Protein AF-A0A960W453-F1 (afdb_monomer)

pLDDT: mean 86.08, std 5.54, range [64.06, 92.12]

Foldseek 3Di:
DDDDLPPVLLLCQLCVVDDWPFPDPVLVVLSVVSNVQCVVPVDPVSSSVSSVVSVVVCVVPVVRCVVVCVRSPD

Secondary structure (DSSP, 8-state):
-PPPTT-HHHHHHHTTSS------HHHHHHHHHHHHHHHH---HHHHHHHHHHHHHHHHHTHHHHHHHHHHHH-

Structure (mmCIF, N/CA/C/O backbone):
data_AF-A0A960W453-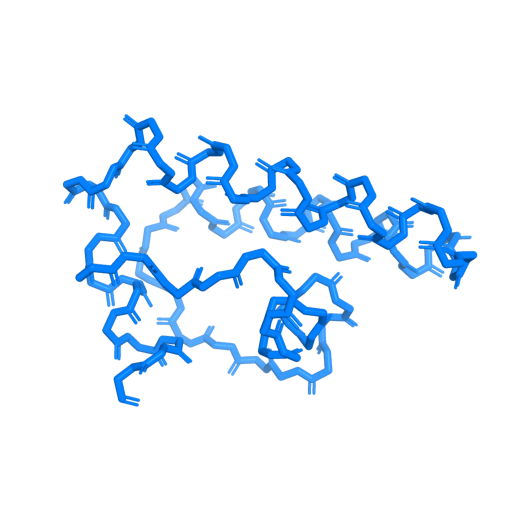F1
#
_entry.id   AF-A0A960W453-F1
#
loop_
_atom_site.group_PDB
_atom_site.id
_a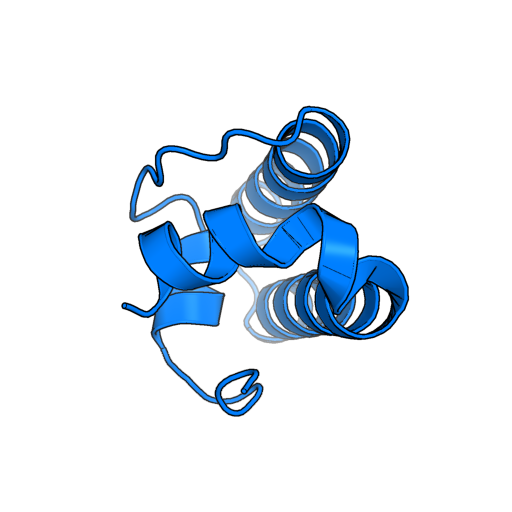tom_site.type_symbol
_atom_site.label_atom_id
_atom_site.label_alt_id
_atom_site.label_comp_id
_atom_site.label_asym_id
_atom_site.label_entity_id
_atom_site.label_seq_id
_atom_site.pdbx_PDB_ins_code
_atom_site.Cartn_x
_atom_site.Cartn_y
_atom_site.Cartn_z
_atom_site.occupancy
_atom_site.B_iso_or_equiv
_atom_site.auth_seq_id
_atom_site.auth_comp_id
_atom_site.auth_asym_id
_atom_site.auth_atom_id
_atom_site.pdbx_PDB_model_num
ATOM 1 N N . MET A 1 1 ? -12.979 -3.708 4.321 1.00 64.06 1 MET A N 1
ATOM 2 C CA . MET A 1 1 ? -12.221 -4.952 4.061 1.00 64.06 1 MET A CA 1
ATOM 3 C C . MET A 1 1 ? -11.007 -4.598 3.219 1.00 64.06 1 MET A C 1
ATOM 5 O O . MET A 1 1 ? -11.107 -3.639 2.460 1.00 64.06 1 MET A O 1
ATOM 9 N N . LEU A 1 2 ? -9.876 -5.293 3.384 1.00 76.44 2 LEU A N 1
ATOM 10 C CA . LEU A 1 2 ? -8.733 -5.111 2.483 1.00 76.44 2 LEU A CA 1
ATOM 11 C C . LEU A 1 2 ? -9.035 -5.819 1.148 1.00 76.44 2 LEU A C 1
ATOM 13 O O . LEU A 1 2 ? -9.506 -6.956 1.192 1.00 76.44 2 LEU A O 1
ATOM 17 N N . PRO A 1 3 ? -8.792 -5.184 -0.008 1.00 82.12 3 PRO A N 1
ATOM 18 C CA . PRO A 1 3 ? -8.853 -5.863 -1.298 1.00 82.12 3 PRO A CA 1
ATOM 19 C C . PRO A 1 3 ? -7.685 -6.833 -1.453 1.00 82.12 3 PRO A C 1
ATOM 21 O O . PRO A 1 3 ? -6.642 -6.643 -0.829 1.00 82.12 3 PRO A O 1
ATOM 24 N N . ASP A 1 4 ? -7.856 -7.845 -2.301 1.00 86.25 4 ASP A N 1
ATOM 25 C CA . ASP A 1 4 ? -6.861 -8.894 -2.534 1.00 86.25 4 ASP A CA 1
ATOM 26 C C . ASP A 1 4 ? -5.480 -8.330 -2.917 1.00 86.25 4 ASP A C 1
ATOM 28 O O . ASP A 1 4 ? -5.389 -7.290 -3.573 1.00 86.25 4 ASP A O 1
ATOM 32 N N . LYS A 1 5 ? -4.397 -9.031 -2.547 1.00 84.00 5 LYS A N 1
ATOM 33 C CA . LYS A 1 5 ? -3.010 -8.648 -2.891 1.00 84.00 5 LYS A CA 1
ATOM 34 C C . LYS A 1 5 ? -2.794 -8.496 -4.404 1.00 84.00 5 LYS A C 1
ATOM 36 O O . LYS A 1 5 ? -1.893 -7.771 -4.819 1.00 84.00 5 LYS A O 1
ATOM 41 N N . SER A 1 6 ? -3.602 -9.168 -5.218 1.00 81.62 6 SER A N 1
ATOM 42 C CA . SER A 1 6 ? -3.531 -9.138 -6.681 1.00 81.62 6 SER A CA 1
ATOM 43 C C . SER A 1 6 ? -4.212 -7.915 -7.299 1.00 81.62 6 SER A C 1
ATOM 45 O O . SER A 1 6 ? -4.085 -7.709 -8.506 1.00 81.62 6 SER A O 1
ATOM 47 N N . ASP A 1 7 ? -4.918 -7.097 -6.510 1.00 85.62 7 ASP A N 1
ATOM 48 C CA . ASP A 1 7 ? -5.581 -5.890 -7.005 1.00 85.62 7 ASP A CA 1
ATOM 49 C C . ASP A 1 7 ? -4.556 -4.925 -7.622 1.00 85.62 7 ASP A C 1
ATOM 51 O O . ASP A 1 7 ? -3.538 -4.572 -7.015 1.00 85.62 7 ASP A O 1
ATOM 55 N N . GLN A 1 8 ? -4.825 -4.481 -8.851 1.00 84.62 8 GLN A N 1
ATOM 56 C CA . GLN A 1 8 ? -3.924 -3.615 -9.608 1.00 84.62 8 GLN A CA 1
ATOM 57 C C . GLN A 1 8 ? -3.634 -2.294 -8.883 1.00 84.62 8 GLN A C 1
ATOM 59 O O . GLN A 1 8 ? -2.528 -1.762 -9.007 1.00 84.62 8 GLN A O 1
ATOM 64 N N . ARG A 1 9 ? -4.562 -1.813 -8.049 1.00 86.56 9 ARG A N 1
ATOM 65 C CA . ARG A 1 9 ? -4.384 -0.598 -7.245 1.00 86.56 9 ARG A CA 1
ATOM 66 C C . ARG A 1 9 ? -3.224 -0.719 -6.258 1.00 86.56 9 ARG A C 1
ATOM 68 O O . ARG A 1 9 ? -2.559 0.280 -6.000 1.00 86.56 9 ARG A O 1
ATOM 75 N N . TRP A 1 10 ? -2.902 -1.922 -5.766 1.00 88.81 10 TRP A N 1
ATOM 76 C CA . TRP A 1 10 ? -1.696 -2.131 -4.954 1.00 88.81 10 TRP A CA 1
ATOM 77 C C . TRP A 1 10 ? -0.424 -1.885 -5.758 1.00 88.81 10 TRP A C 1
ATOM 79 O O . TRP A 1 10 ? 0.495 -1.231 -5.271 1.00 88.81 10 TRP A O 1
ATOM 89 N N . ARG A 1 11 ? -0.375 -2.370 -7.004 1.00 87.62 11 ARG A N 1
ATOM 90 C CA . ARG A 1 11 ? 0.760 -2.121 -7.902 1.00 87.62 11 ARG A CA 1
ATOM 91 C C . ARG A 1 11 ? 0.882 -0.634 -8.215 1.00 87.62 11 ARG A C 1
ATOM 93 O O . ARG A 1 11 ? 1.980 -0.095 -8.157 1.00 87.62 11 ARG A O 1
ATOM 100 N N . GLU A 1 12 ? -0.223 0.047 -8.502 1.00 87.25 12 GLU A N 1
ATOM 101 C CA . GLU A 1 12 ? -0.236 1.497 -8.752 1.00 87.25 12 GLU A CA 1
ATOM 102 C C . GLU A 1 12 ? 0.220 2.309 -7.533 1.00 87.25 12 GLU A C 1
ATOM 104 O O . GLU A 1 12 ? 0.943 3.294 -7.686 1.00 87.25 12 GLU A O 1
ATOM 109 N N . LEU A 1 13 ? -0.161 1.863 -6.332 1.00 86.88 13 LEU A N 1
ATOM 110 C CA . LEU A 1 13 ? 0.239 2.449 -5.057 1.00 86.88 13 LEU A CA 1
ATOM 111 C C . LEU A 1 13 ? 1.749 2.318 -4.824 1.00 86.88 13 LEU A C 1
ATOM 113 O O . LEU A 1 13 ? 2.397 3.311 -4.502 1.00 86.88 13 LEU A O 1
ATOM 117 N N . VAL A 1 14 ? 2.323 1.123 -5.011 1.00 89.25 14 VAL A N 1
ATOM 118 C CA . VAL A 1 14 ? 3.764 0.904 -4.777 1.00 89.25 14 VAL A CA 1
ATOM 119 C C . VAL A 1 14 ? 4.650 1.395 -5.912 1.00 89.25 14 VAL A C 1
ATOM 121 O O . VAL A 1 14 ? 5.831 1.597 -5.694 1.00 89.25 14 VAL A O 1
ATOM 124 N N . THR A 1 15 ? 4.112 1.593 -7.115 1.00 85.31 15 THR A N 1
ATOM 125 C CA . THR A 1 15 ? 4.868 2.160 -8.248 1.00 85.31 15 THR A CA 1
ATOM 126 C C . THR A 1 15 ? 4.767 3.682 -8.318 1.00 85.31 15 THR A C 1
ATOM 128 O O . THR A 1 15 ? 5.326 4.287 -9.224 1.00 85.31 15 THR A O 1
ATOM 131 N N . GLY A 1 16 ? 4.016 4.316 -7.410 1.00 81.50 16 GLY A N 1
ATOM 132 C CA . GLY A 1 16 ? 3.848 5.770 -7.383 1.00 81.50 16 GLY A CA 1
ATOM 133 C C . GLY A 1 16 ? 3.081 6.344 -8.580 1.00 81.50 16 GLY A C 1
ATOM 134 O O . GLY A 1 16 ? 2.948 7.563 -8.687 1.00 81.50 16 GLY A O 1
ATOM 135 N N . LYS A 1 17 ? 2.527 5.491 -9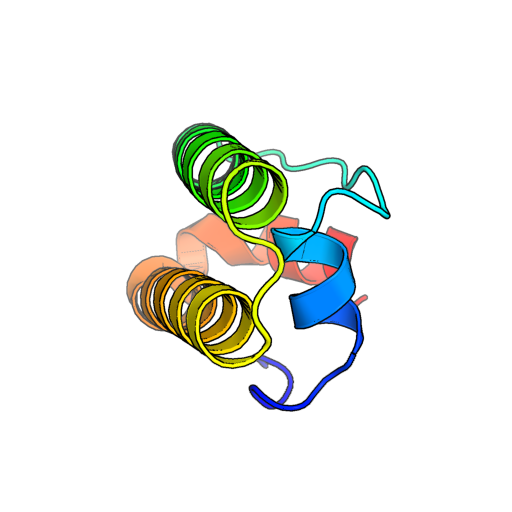.458 1.00 76.62 17 LYS A N 1
ATOM 136 C CA . LYS A 1 17 ? 1.767 5.904 -10.651 1.00 76.62 17 LYS A CA 1
ATOM 137 C C . LYS A 1 17 ? 0.537 6.734 -10.300 1.00 76.62 17 LYS A C 1
ATOM 139 O O . LYS A 1 17 ? 0.112 7.570 -11.094 1.00 76.62 17 LYS A O 1
ATOM 144 N N . LYS A 1 18 ? -0.022 6.522 -9.107 1.00 75.38 18 LYS A N 1
ATOM 145 C CA . LYS A 1 18 ? -1.161 7.278 -8.594 1.00 75.38 18 LYS A CA 1
ATOM 146 C C . LYS A 1 18 ? -0.814 7.884 -7.240 1.00 75.38 18 LYS A C 1
ATOM 148 O O . LYS A 1 18 ? -0.472 7.181 -6.292 1.00 75.38 18 LYS A O 1
ATOM 153 N N . LYS A 1 19 ? -0.904 9.213 -7.149 1.00 69.50 19 LYS A N 1
ATOM 154 C CA . LYS A 1 19 ? -0.740 9.937 -5.885 1.00 69.50 19 LYS A CA 1
ATOM 155 C C . LYS A 1 19 ? -2.039 9.833 -5.096 1.00 69.50 19 LYS A C 1
ATOM 157 O O . LYS A 1 19 ? -3.043 10.429 -5.473 1.00 69.50 19 LYS A O 1
ATOM 162 N N . PHE A 1 20 ? -2.010 9.076 -4.008 1.00 77.62 20 PHE A N 1
ATOM 163 C CA . PHE A 1 20 ? -3.128 8.979 -3.077 1.00 77.62 20 PHE A CA 1
ATOM 164 C C . PHE A 1 20 ? -2.966 9.989 -1.943 1.00 77.62 20 PHE A C 1
ATOM 166 O O . PHE A 1 20 ? -1.860 10.214 -1.442 1.00 77.62 20 PHE A O 1
ATOM 173 N N . THR A 1 21 ? -4.076 10.578 -1.503 1.00 76.00 21 THR A N 1
ATOM 174 C CA . THR A 1 21 ? -4.097 11.456 -0.329 1.00 76.00 21 THR A CA 1
ATOM 175 C C . THR A 1 21 ? -4.086 10.606 0.933 1.00 76.00 21 THR A C 1
ATOM 177 O O . THR A 1 21 ? -5.113 10.328 1.546 1.00 76.00 21 THR A O 1
ATOM 180 N N . ILE A 1 22 ? -2.892 10.166 1.309 1.00 82.12 22 ILE A N 1
ATOM 181 C CA . ILE A 1 22 ? -2.655 9.432 2.549 1.00 82.12 22 ILE A CA 1
ATOM 182 C C . ILE A 1 22 ? -2.719 10.424 3.711 1.00 82.12 22 ILE A C 1
ATOM 184 O O . ILE A 1 22 ? -2.075 11.476 3.667 1.00 82.12 22 ILE A O 1
ATOM 188 N N . LYS A 1 23 ? -3.484 10.119 4.757 1.00 81.31 23 LYS A N 1
ATOM 189 C CA . LYS A 1 23 ? -3.554 10.950 5.970 1.00 81.31 23 LYS A CA 1
ATOM 190 C C . LYS A 1 23 ? -2.521 10.514 7.000 1.00 81.31 23 LYS A C 1
ATOM 192 O O . LYS A 1 23 ? -1.939 11.356 7.679 1.00 81.31 23 LYS A O 1
ATOM 197 N N . SER A 1 24 ? -2.262 9.214 7.085 1.00 82.69 24 SER A N 1
ATOM 198 C CA . SER A 1 24 ? -1.343 8.649 8.066 1.00 82.69 24 SER A CA 1
ATOM 199 C C . SER A 1 24 ? 0.124 8.894 7.689 1.00 82.69 24 SER A C 1
ATOM 201 O O . SER A 1 24 ? 0.601 8.463 6.638 1.00 82.69 24 SER A O 1
ATOM 203 N N . LEU A 1 25 ? 0.868 9.574 8.566 1.00 85.44 25 LEU A N 1
ATOM 204 C CA . LEU A 1 25 ? 2.316 9.775 8.422 1.00 85.44 25 LEU A CA 1
ATOM 205 C C . LEU A 1 25 ? 3.109 8.464 8.272 1.00 85.44 25 LEU A C 1
ATOM 207 O O . LEU A 1 25 ? 3.897 8.377 7.331 1.00 85.44 25 LEU A O 1
ATOM 211 N N . PRO A 1 26 ? 2.925 7.433 9.120 1.00 86.38 26 PRO A N 1
ATOM 212 C CA . PRO A 1 26 ? 3.684 6.195 8.966 1.00 86.38 26 PRO A CA 1
ATOM 213 C C . PRO A 1 26 ? 3.356 5.471 7.652 1.00 86.38 26 PRO A C 1
ATOM 215 O O . PRO A 1 26 ? 4.261 4.919 7.028 1.00 86.38 26 PRO A O 1
ATOM 218 N N . THR A 1 27 ? 2.116 5.571 7.159 1.00 87.50 27 THR A N 1
ATOM 219 C CA . THR A 1 27 ? 1.755 5.083 5.820 1.00 87.50 27 THR A CA 1
ATOM 220 C C . THR A 1 27 ? 2.502 5.857 4.729 1.00 87.50 27 THR A C 1
ATOM 222 O O . THR A 1 27 ? 3.054 5.238 3.824 1.00 87.50 27 THR A O 1
ATOM 225 N N . LYS A 1 28 ? 2.593 7.196 4.816 1.00 87.31 28 LYS A N 1
ATOM 226 C CA . LYS A 1 28 ? 3.373 8.006 3.856 1.00 87.31 28 LYS A CA 1
ATOM 227 C C . LYS A 1 28 ? 4.846 7.616 3.830 1.00 87.31 28 LYS A C 1
ATOM 229 O O . LYS A 1 28 ? 5.416 7.510 2.750 1.00 87.31 28 LYS A O 1
ATOM 234 N N . ILE A 1 29 ? 5.453 7.405 4.998 1.00 89.62 29 ILE A N 1
ATOM 235 C CA . ILE A 1 29 ? 6.865 7.015 5.108 1.00 89.62 29 ILE A CA 1
ATOM 236 C C . ILE A 1 29 ? 7.083 5.639 4.474 1.00 89.62 29 ILE A C 1
ATOM 238 O O . ILE A 1 29 ? 8.003 5.471 3.673 1.00 89.62 29 ILE A O 1
ATOM 242 N N . LEU A 1 30 ? 6.218 4.668 4.789 1.00 90.25 30 LEU A N 1
ATOM 243 C CA . LEU A 1 30 ? 6.282 3.337 4.193 1.00 90.25 30 LEU A CA 1
ATOM 244 C C . LEU A 1 30 ? 6.147 3.407 2.670 1.00 90.25 30 LEU A C 1
ATOM 246 O O . LEU A 1 30 ? 6.981 2.848 1.964 1.00 90.25 30 LEU A O 1
ATOM 250 N N . LEU A 1 31 ? 5.135 4.124 2.176 1.00 88.94 31 LEU A N 1
ATOM 251 C CA . LEU A 1 31 ? 4.886 4.293 0.748 1.00 88.94 31 LEU A CA 1
ATOM 252 C C . LEU A 1 31 ? 6.046 4.983 0.042 1.00 88.94 31 LEU A C 1
ATOM 254 O O . LEU A 1 31 ? 6.496 4.480 -0.976 1.00 88.94 31 LEU A O 1
ATOM 258 N N . GLY A 1 32 ? 6.598 6.058 0.603 1.00 89.25 32 GLY A N 1
ATOM 259 C CA . GLY A 1 32 ? 7.787 6.703 0.044 1.00 89.25 32 GLY A CA 1
ATOM 260 C C . GLY A 1 32 ? 8.969 5.738 -0.078 1.00 89.25 32 GLY A C 1
ATOM 261 O O . GLY A 1 32 ? 9.636 5.712 -1.109 1.00 89.25 32 GLY A O 1
ATOM 262 N N . ARG A 1 33 ? 9.186 4.882 0.931 1.00 91.12 33 ARG A N 1
ATOM 263 C CA . ARG A 1 33 ? 10.240 3.858 0.893 1.00 91.12 33 ARG A CA 1
ATOM 264 C C . ARG A 1 33 ? 9.992 2.806 -0.184 1.00 91.12 33 ARG A C 1
ATOM 266 O O . ARG A 1 33 ? 10.928 2.453 -0.898 1.00 91.12 33 ARG A O 1
ATOM 273 N N . VAL A 1 34 ? 8.776 2.265 -0.274 1.00 91.25 34 VAL A N 1
ATOM 274 C CA . VAL A 1 34 ? 8.478 1.209 -1.254 1.00 91.25 34 VAL A CA 1
ATOM 275 C C . VAL A 1 34 ? 8.402 1.746 -2.680 1.00 91.25 34 VAL A C 1
ATOM 277 O O . VAL A 1 34 ? 8.853 1.056 -3.584 1.00 91.25 34 VAL A O 1
ATOM 280 N N . VAL A 1 35 ? 7.926 2.979 -2.873 1.00 91.00 35 VAL A N 1
ATOM 281 C CA . VAL A 1 35 ? 7.915 3.653 -4.177 1.00 91.00 35 VAL A CA 1
ATOM 282 C C . VAL A 1 35 ? 9.337 3.867 -4.660 1.00 91.00 35 VAL A C 1
ATOM 284 O O . VAL A 1 35 ? 9.667 3.400 -5.741 1.00 91.00 35 VAL A O 1
ATOM 287 N N . LEU A 1 36 ? 10.214 4.426 -3.823 1.00 90.75 36 LEU A N 1
ATOM 288 C CA . LEU A 1 36 ? 11.620 4.595 -4.186 1.00 90.75 36 LEU A CA 1
ATOM 289 C C . LEU A 1 36 ? 12.284 3.252 -4.534 1.00 90.75 36 LEU A C 1
ATOM 291 O O . LEU A 1 36 ? 13.016 3.156 -5.513 1.00 90.75 36 LEU A O 1
ATOM 295 N N . ARG A 1 37 ? 12.003 2.186 -3.771 1.00 90.12 37 ARG A N 1
ATOM 296 C CA . ARG A 1 37 ? 12.509 0.836 -4.081 1.00 90.12 37 ARG A CA 1
ATOM 297 C C . ARG A 1 37 ? 11.975 0.298 -5.406 1.00 90.12 37 ARG A C 1
ATOM 299 O O . ARG A 1 37 ? 12.737 -0.331 -6.132 1.00 90.12 37 ARG A O 1
ATOM 306 N N . ALA A 1 38 ? 10.697 0.508 -5.702 1.00 89.44 38 ALA A N 1
ATOM 307 C CA . ALA A 1 38 ? 10.082 0.082 -6.955 1.00 89.44 38 ALA A CA 1
ATOM 308 C C . ALA A 1 38 ? 10.571 0.910 -8.157 1.00 89.44 38 ALA A C 1
ATOM 310 O O . ALA A 1 38 ? 10.617 0.394 -9.269 1.00 89.44 38 ALA A O 1
ATOM 311 N N . GLU A 1 39 ? 10.956 2.171 -7.941 1.00 88.31 39 GLU A N 1
ATOM 312 C CA . GLU A 1 39 ? 11.596 3.019 -8.953 1.00 88.31 39 GLU A CA 1
ATOM 313 C C . GLU A 1 39 ? 13.047 2.596 -9.218 1.00 88.31 39 GLU A C 1
ATOM 315 O O . GLU A 1 39 ? 13.477 2.573 -10.369 1.00 88.31 39 GLU A O 1
ATOM 320 N N . MET A 1 40 ? 13.795 2.225 -8.173 1.00 89.06 40 MET A N 1
ATOM 321 C CA . MET A 1 40 ? 15.173 1.736 -8.302 1.00 89.06 40 MET A CA 1
ATOM 322 C C . MET A 1 40 ? 15.254 0.342 -8.936 1.00 89.06 40 MET A C 1
ATOM 324 O O . MET A 1 40 ? 16.195 0.061 -9.674 1.00 89.06 40 MET A O 1
ATOM 328 N N . ASP A 1 41 ? 14.285 -0.527 -8.648 1.00 88.88 41 ASP A N 1
ATOM 329 C CA . ASP A 1 41 ? 14.191 -1.870 -9.214 1.00 88.88 41 ASP A CA 1
ATOM 330 C C . ASP A 1 41 ? 12.756 -2.146 -9.682 1.00 88.88 41 ASP A C 1
ATOM 332 O O . ASP A 1 41 ? 11.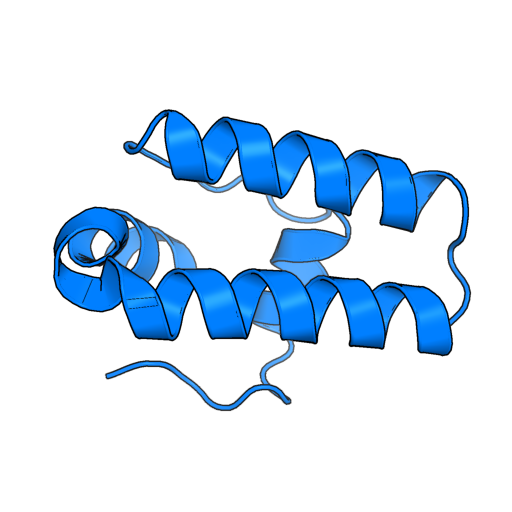861 -2.491 -8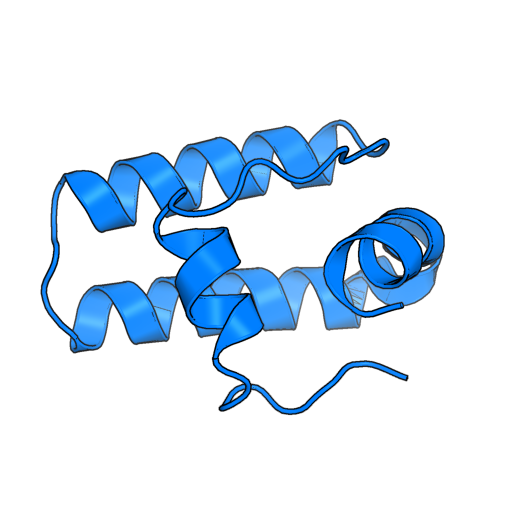.904 1.00 88.88 41 ASP A O 1
ATOM 336 N N . THR A 1 42 ? 12.556 -2.002 -10.993 1.00 86.44 42 THR A N 1
ATOM 337 C CA . THR A 1 42 ? 11.259 -2.180 -11.661 1.00 86.44 42 THR A CA 1
ATOM 338 C C . THR A 1 42 ? 10.926 -3.646 -11.952 1.00 86.44 42 THR A C 1
ATOM 340 O O . THR A 1 42 ? 9.901 -3.937 -12.577 1.00 86.44 42 THR A O 1
ATOM 343 N N . SER A 1 43 ? 11.755 -4.588 -11.485 1.00 90.44 43 SER A N 1
ATOM 344 C CA . SER A 1 43 ? 11.533 -6.015 -11.691 1.00 90.44 43 SER A CA 1
ATOM 345 C C . SER A 1 43 ? 10.201 -6.463 -11.071 1.00 90.44 43 SER A C 1
ATOM 347 O O . SER A 1 43 ? 9.876 -6.073 -9.941 1.00 90.44 43 SER A O 1
ATOM 349 N N . PRO A 1 44 ? 9.433 -7.343 -11.741 1.00 87.38 44 PRO A N 1
ATOM 350 C CA . PRO A 1 44 ? 8.148 -7.826 -11.232 1.00 87.38 44 PRO A CA 1
ATOM 351 C C . PRO A 1 44 ? 8.235 -8.447 -9.831 1.00 87.38 44 PRO A C 1
ATOM 353 O O . PRO A 1 44 ? 7.320 -8.285 -9.023 1.00 87.38 44 PRO A O 1
ATOM 356 N N . GLU A 1 45 ? 9.346 -9.121 -9.520 1.00 90.69 45 GLU A N 1
ATOM 357 C CA . GLU A 1 45 ? 9.619 -9.668 -8.188 1.00 90.69 45 GLU A CA 1
ATOM 358 C C . GLU A 1 45 ? 9.714 -8.589 -7.109 1.00 90.69 45 GLU A C 1
ATOM 360 O O . GLU A 1 45 ? 9.105 -8.732 -6.046 1.00 90.69 45 GLU A O 1
ATOM 365 N N . ASN A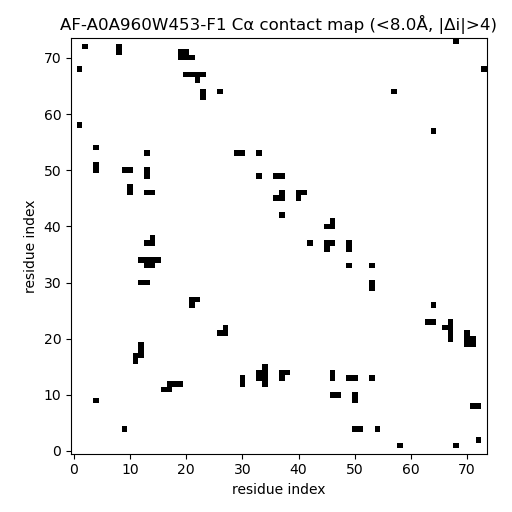 1 46 ? 10.446 -7.503 -7.366 1.00 90.81 46 ASN A N 1
ATOM 366 C CA . ASN A 1 46 ? 10.614 -6.422 -6.400 1.00 90.81 46 ASN A CA 1
ATOM 367 C C . ASN A 1 46 ? 9.296 -5.674 -6.166 1.00 90.81 46 ASN A C 1
ATOM 369 O O . ASN A 1 46 ? 8.918 -5.421 -5.020 1.00 90.81 46 ASN A O 1
ATOM 373 N N . VAL A 1 47 ? 8.529 -5.425 -7.231 1.00 89.94 47 VAL A N 1
ATOM 374 C CA . VAL A 1 47 ? 7.184 -4.840 -7.124 1.00 89.94 47 VAL A CA 1
ATOM 375 C C . VAL A 1 47 ? 6.262 -5.739 -6.292 1.00 89.94 47 VAL A C 1
ATOM 377 O O . VAL A 1 47 ? 5.575 -5.247 -5.400 1.00 89.94 47 VAL A O 1
ATOM 380 N N . ASN A 1 48 ? 6.273 -7.059 -6.512 1.00 90.56 48 ASN A N 1
ATOM 381 C CA . ASN A 1 48 ? 5.468 -8.004 -5.726 1.00 90.56 48 ASN A CA 1
ATOM 382 C C . ASN A 1 48 ? 5.880 -8.034 -4.240 1.00 90.56 48 ASN A C 1
ATOM 384 O O . ASN A 1 48 ? 5.016 -8.129 -3.360 1.00 90.56 48 ASN A O 1
ATOM 388 N N . LYS A 1 49 ? 7.182 -7.918 -3.943 1.00 92.00 49 LYS A N 1
ATOM 389 C CA . LYS A 1 49 ? 7.690 -7.787 -2.566 1.00 92.00 49 LYS A CA 1
ATOM 390 C C . LYS A 1 49 ? 7.201 -6.493 -1.919 1.00 92.00 49 LYS A C 1
ATOM 392 O O . LYS A 1 49 ? 6.698 -6.536 -0.800 1.00 92.00 49 LYS A O 1
ATOM 397 N N . CYS A 1 50 ? 7.262 -5.374 -2.639 1.00 92.06 50 CYS A N 1
ATOM 398 C CA . CYS A 1 50 ? 6.751 -4.085 -2.174 1.00 92.06 50 CYS A CA 1
ATOM 399 C C . CYS A 1 50 ? 5.241 -4.135 -1.895 1.00 92.06 50 CYS A C 1
ATOM 401 O O . CYS A 1 50 ? 4.802 -3.689 -0.837 1.00 92.06 50 CYS A O 1
ATOM 403 N N . VAL A 1 51 ? 4.448 -4.730 -2.797 1.00 91.75 51 VAL A N 1
ATOM 404 C CA . VAL A 1 51 ? 3.004 -4.947 -2.582 1.00 91.75 51 VAL A CA 1
ATOM 405 C C . VAL A 1 51 ? 2.760 -5.774 -1.324 1.00 91.75 51 VAL A C 1
ATOM 407 O O . VAL A 1 51 ? 1.925 -5.405 -0.502 1.00 91.75 51 VAL A O 1
ATOM 410 N N . SER A 1 52 ? 3.504 -6.867 -1.146 1.00 91.88 52 SER A N 1
ATOM 411 C CA . SER A 1 52 ? 3.366 -7.726 0.032 1.00 91.88 52 SER A CA 1
ATOM 412 C C . SER A 1 52 ? 3.684 -6.971 1.321 1.00 91.88 52 SER A C 1
ATOM 414 O O . SER A 1 52 ? 2.911 -7.042 2.267 1.00 91.88 52 SER A O 1
ATOM 416 N N . GLU A 1 53 ? 4.764 -6.189 1.340 1.00 91.88 53 GLU A N 1
ATOM 417 C CA . GLU A 1 53 ? 5.173 -5.381 2.493 1.00 91.88 53 GLU A CA 1
ATOM 418 C C . GLU A 1 53 ? 4.097 -4.359 2.894 1.00 91.88 53 GLU A C 1
ATOM 420 O O . GLU A 1 53 ? 3.742 -4.250 4.072 1.00 91.88 53 GLU A O 1
ATOM 425 N N . VAL A 1 54 ? 3.535 -3.646 1.912 1.00 91.19 54 VAL A N 1
ATOM 426 C CA . VAL A 1 54 ? 2.445 -2.693 2.149 1.00 91.19 54 VAL A CA 1
ATOM 427 C C . VAL A 1 54 ? 1.192 -3.416 2.629 1.00 91.19 54 VAL A C 1
ATOM 429 O O . VAL A 1 54 ? 0.608 -3.016 3.632 1.00 91.19 54 VAL A O 1
ATOM 432 N N . TYR A 1 55 ? 0.794 -4.507 1.980 1.00 91.69 55 TYR A N 1
ATOM 433 C CA . TYR A 1 55 ? -0.386 -5.267 2.384 1.00 91.69 55 TYR A CA 1
ATOM 434 C C . TYR A 1 55 ? -0.271 -5.789 3.821 1.00 91.69 55 TYR A C 1
ATOM 436 O O . TYR A 1 55 ? -1.216 -5.681 4.606 1.00 91.69 55 TYR A O 1
ATOM 444 N N . ASP A 1 56 ? 0.887 -6.336 4.194 1.00 92.12 56 ASP A N 1
ATOM 445 C CA . ASP A 1 56 ? 1.148 -6.834 5.543 1.00 92.12 56 ASP A CA 1
ATOM 446 C C . ASP A 1 56 ? 1.112 -5.703 6.582 1.00 92.12 56 ASP A C 1
ATOM 448 O O . ASP A 1 56 ? 0.531 -5.866 7.659 1.00 92.12 56 ASP A O 1
ATOM 452 N N . TYR A 1 57 ? 1.651 -4.523 6.254 1.00 90.75 57 TYR A N 1
ATOM 453 C CA . TYR A 1 57 ? 1.527 -3.340 7.107 1.00 90.75 57 TYR A CA 1
ATOM 454 C C . TYR A 1 57 ? 0.066 -2.916 7.293 1.00 90.75 57 TYR A C 1
ATOM 456 O O . TYR A 1 57 ? -0.369 -2.694 8.426 1.00 90.75 57 TYR A O 1
ATOM 464 N N . PHE A 1 58 ? -0.695 -2.835 6.201 1.00 89.44 58 PHE A N 1
ATOM 465 C CA . PHE A 1 58 ? -2.102 -2.437 6.219 1.00 89.44 58 PHE A CA 1
ATOM 466 C C . PHE A 1 58 ? -2.968 -3.446 6.984 1.00 89.44 58 PHE A C 1
ATOM 468 O O . PHE A 1 58 ? -3.849 -3.049 7.742 1.00 89.44 58 PHE A O 1
ATOM 475 N N . THR A 1 59 ? -2.672 -4.740 6.857 1.00 90.56 59 THR A N 1
ATOM 476 C CA . THR A 1 59 ? -3.348 -5.812 7.601 1.00 90.56 59 THR A CA 1
ATOM 477 C C . THR A 1 59 ? -3.086 -5.694 9.103 1.00 90.56 59 THR A C 1
ATOM 479 O O . THR A 1 59 ? -4.021 -5.752 9.900 1.00 90.56 59 THR A O 1
ATOM 482 N N . LYS A 1 60 ? -1.830 -5.462 9.508 1.00 89.81 60 LYS A N 1
ATOM 483 C CA . LYS A 1 60 ? -1.451 -5.313 10.925 1.00 89.81 60 LYS A CA 1
ATOM 484 C C . LYS A 1 60 ? -1.970 -4.018 11.554 1.00 89.81 60 LYS A C 1
ATOM 486 O O . LYS A 1 60 ? -2.231 -3.984 12.751 1.00 89.81 60 LYS A O 1
ATOM 491 N N . ASN A 1 61 ? -2.132 -2.963 10.757 1.00 89.75 61 ASN A N 1
ATOM 492 C CA . ASN A 1 61 ? -2.479 -1.621 11.230 1.00 89.75 61 ASN A CA 1
ATOM 493 C C . ASN A 1 61 ? -3.847 -1.152 10.724 1.00 89.75 61 ASN A C 1
ATOM 495 O O . ASN A 1 61 ? -4.057 0.049 10.557 1.00 89.75 61 ASN A O 1
ATOM 499 N N . ILE A 1 62 ? -4.789 -2.07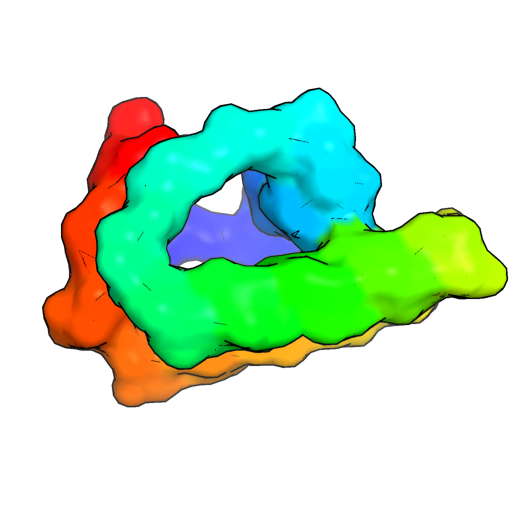5 10.499 1.00 86.25 62 ILE A N 1
ATOM 500 C CA . ILE A 1 62 ? -6.049 -1.803 9.787 1.00 86.25 62 ILE A CA 1
ATOM 501 C C . ILE A 1 62 ? -6.838 -0.608 10.343 1.00 86.25 62 ILE A C 1
ATOM 503 O O . ILE A 1 62 ? -7.396 0.167 9.577 1.00 86.25 62 ILE A O 1
ATOM 507 N N . LYS A 1 63 ? -6.822 -0.405 11.668 1.00 85.00 63 LYS A N 1
ATOM 508 C CA . LYS A 1 63 ? -7.484 0.730 12.335 1.00 85.00 63 LYS A CA 1
ATOM 509 C C . LYS A 1 63 ? -6.829 2.076 12.012 1.00 85.00 63 LYS A C 1
A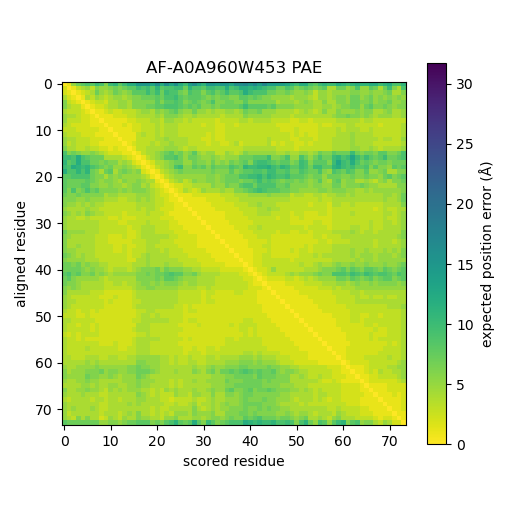TOM 511 O O . LYS A 1 63 ? -7.515 3.084 11.910 1.00 85.00 63 LYS A O 1
ATOM 516 N N . VAL A 1 64 ? -5.507 2.092 11.854 1.00 84.31 64 VAL A N 1
ATOM 517 C CA . VAL A 1 64 ? -4.722 3.295 11.537 1.00 84.31 64 VAL A CA 1
ATOM 518 C C . VAL A 1 64 ? -4.864 3.641 10.058 1.00 84.31 64 VAL A C 1
ATOM 520 O O . VAL A 1 64 ? -5.037 4.806 9.708 1.00 84.31 64 VAL A O 1
ATOM 523 N N . VAL A 1 65 ? -4.835 2.622 9.195 1.00 86.44 65 VAL A N 1
ATOM 524 C CA . VAL A 1 65 ? -4.914 2.793 7.740 1.00 86.44 65 VAL A CA 1
ATOM 525 C C . VAL A 1 65 ? -6.345 2.807 7.208 1.00 86.44 65 VAL A C 1
ATOM 527 O O . VAL A 1 65 ? -6.523 2.898 6.003 1.00 86.44 65 VAL A O 1
ATOM 530 N N . GLU A 1 66 ? -7.382 2.724 8.047 1.00 86.31 66 GLU A N 1
ATOM 531 C CA . GLU A 1 66 ? -8.777 2.644 7.582 1.00 86.31 66 GLU A CA 1
ATOM 532 C C . GLU A 1 66 ? -9.153 3.835 6.686 1.00 86.31 66 GLU A C 1
ATOM 534 O O . GLU A 1 66 ? -9.754 3.670 5.623 1.00 86.31 66 GLU A O 1
ATOM 539 N N . ASN A 1 67 ? -8.756 5.041 7.095 1.00 84.88 67 ASN A N 1
ATOM 540 C CA . ASN A 1 67 ? -8.983 6.250 6.309 1.00 84.88 67 ASN A CA 1
ATOM 541 C C . ASN A 1 67 ? -8.191 6.235 4.997 1.00 84.88 67 ASN A C 1
ATOM 543 O O . ASN A 1 67 ? -8.711 6.666 3.972 1.00 84.88 67 ASN A O 1
ATOM 547 N N . ASP A 1 68 ? -6.963 5.715 5.018 1.00 84.12 68 ASP A N 1
ATOM 548 C CA . ASP A 1 68 ? -6.137 5.587 3.817 1.00 84.12 68 ASP A CA 1
ATOM 549 C C . ASP A 1 68 ? -6.742 4.546 2.861 1.00 84.12 68 ASP A C 1
ATOM 551 O O . ASP A 1 68 ? -6.862 4.797 1.668 1.00 84.12 68 ASP A O 1
ATOM 555 N N . LEU A 1 69 ? -7.219 3.411 3.383 1.00 84.81 69 LEU A N 1
ATOM 556 C CA . LEU A 1 69 ? -7.906 2.368 2.622 1.00 84.81 69 LEU A CA 1
ATOM 557 C C . LEU A 1 69 ? -9.145 2.912 1.912 1.00 84.81 69 LEU A C 1
ATOM 559 O O . LEU A 1 69 ? -9.332 2.624 0.735 1.00 84.81 69 LEU A O 1
ATOM 563 N N . LYS A 1 70 ? -9.958 3.733 2.588 1.00 84.50 70 LYS A N 1
ATOM 564 C CA . LYS A 1 70 ? -11.112 4.403 1.965 1.00 84.50 70 LYS A CA 1
ATOM 565 C C . LYS A 1 70 ? -10.697 5.379 0.860 1.00 84.50 70 LYS A C 1
ATOM 567 O O . LYS A 1 70 ? -11.441 5.554 -0.090 1.00 84.50 70 LYS A O 1
ATOM 572 N N . GLN A 1 71 ? -9.532 6.019 0.961 1.00 83.44 71 GLN A N 1
ATOM 573 C CA . GLN A 1 71 ? -9.032 6.932 -0.077 1.00 83.44 71 GLN A CA 1
ATOM 574 C C . GLN A 1 71 ? -8.384 6.200 -1.263 1.00 83.44 71 GLN A C 1
ATOM 576 O O . GLN A 1 71 ? -8.400 6.714 -2.378 1.00 83.44 71 GL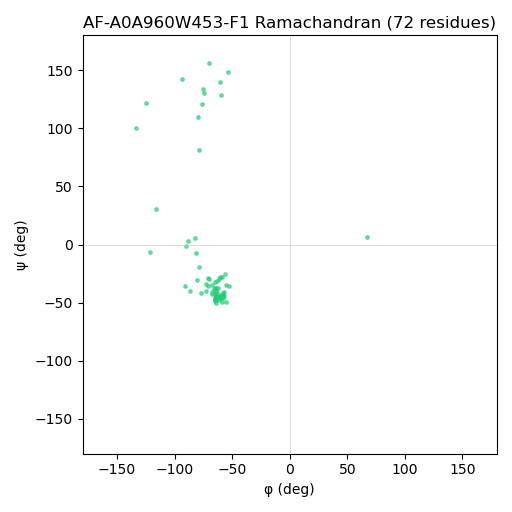N A O 1
ATOM 581 N N . ILE A 1 72 ? -7.786 5.030 -1.027 1.00 81.12 72 ILE A N 1
ATOM 582 C CA . ILE A 1 72 ? -7.087 4.245 -2.055 1.00 81.12 72 ILE A CA 1
ATOM 583 C C . ILE A 1 72 ? -8.054 3.316 -2.801 1.00 81.12 72 ILE A C 1
ATOM 585 O O . ILE A 1 72 ? -7.939 3.151 -4.016 1.00 81.12 72 ILE A O 1
ATOM 589 N N . PHE A 1 73 ? -8.991 2.701 -2.073 1.00 81.56 73 PHE A N 1
ATOM 590 C CA . PHE A 1 73 ? -9.838 1.613 -2.567 1.00 81.56 73 PHE A CA 1
ATOM 591 C C . PHE A 1 73 ? -11.345 1.883 -2.512 1.00 81.56 73 PHE A C 1
ATOM 593 O O . PHE A 1 73 ? -12.101 1.028 -2.984 1.00 81.56 73 PHE A O 1
ATOM 600 N N . GLY A 1 74 ? -11.761 3.001 -1.908 1.00 72.19 74 GLY A N 1
ATOM 601 C CA . GLY A 1 74 ? -13.157 3.444 -1.871 1.00 72.19 74 GLY A CA 1
ATOM 602 C C . GLY A 1 74 ? -13.607 4.156 -3.136 1.00 72.19 74 GLY A C 1
ATOM 603 O O . GLY A 1 74 ? -12.760 4.405 -4.026 1.00 72.19 74 GLY A O 1
#

Mean predicted aligned error: 4.04 Å

Solvent-accessible surface area (backbone atoms only — not comparable to full-atom values): 4289 Å² total; per-residue (Å²): 132,85,76,64,89,84,42,65,64,45,55,33,50,31,58,54,77,50,90,65,83,62,78,47,64,71,58,47,54,52,44,54,53,35,19,52,50,24,69,76,36,75,48,72,68,50,42,52,51,38,36,49,54,53,50,54,50,44,66,77,38,43,84,72,38,44,68,34,46,49,63,72,73,96

Radius of gyration: 11.11 Å; Cα contacts (8 Å, |Δi|>4): 65; chains: 1; bounding box: 28×21×24 Å

Sequence (74 aa):
MLPDKSDQRWRELVTGKKKFTIKSLPTKILLGRVVLRAEMDTSPENVNKCVSEVYDYFTKNIKVVENDLKQIFG